Protein AF-B2AJI5-F1 (afdb_monomer)

Nearest PDB structures (foldseek):
  6m4g-assembly1_C  TM=3.909E-01  e=9.702E+00  Homo sapiens

Foldseek 3Di:
DVVCVVVVHDDDPVVVCVVCVVVVHDDDDDDPVCPVVVVVVVVVVVVVVVVVVVVVVVVVVD

Solvent-accessible surface area (backbone atoms only — not comparable to full-atom values): 3898 Å² total; per-residue (Å²): 108,67,69,38,60,77,67,72,45,91,71,62,64,74,59,52,54,54,54,32,52,77,69,77,44,81,90,82,88,73,62,76,94,46,48,69,56,51,53,51,50,52,56,50,52,57,51,51,54,54,49,54,57,48,54,59,51,57,71,70,78,115

Structure (mmCIF, N/CA/C/O backbone):
data_AF-B2AJI5-F1
#
_entry.id   AF-B2AJI5-F1
#
loop_
_atom_site.group_PDB
_atom_site.id
_atom_site.type_symbol
_atom_site.label_atom_id
_atom_site.label_alt_id
_atom_site.label_comp_id
_atom_site.label_asym_id
_atom_site.label_entity_id
_atom_site.label_seq_id
_atom_site.pdbx_PDB_ins_code
_atom_site.Cartn_x
_atom_site.Cartn_y
_atom_site.Cartn_z
_atom_site.occupancy
_atom_site.B_iso_or_equiv
_atom_site.auth_seq_id
_atom_site.auth_comp_id
_atom_site.auth_asym_id
_atom_site.auth_atom_id
_atom_site.pdbx_PDB_model_num
ATOM 1 N N . MET A 1 1 ? 1.226 19.997 -7.476 1.00 70.94 1 MET A N 1
ATOM 2 C CA . MET A 1 1 ? 0.176 19.132 -6.882 1.00 70.94 1 MET A CA 1
ATOM 3 C C . MET A 1 1 ? 0.778 18.129 -5.910 1.00 70.94 1 MET A C 1
ATOM 5 O O . MET A 1 1 ? 0.281 18.063 -4.796 1.00 70.94 1 MET A O 1
ATOM 9 N N . LEU A 1 2 ? 1.872 17.450 -6.281 1.00 71.56 2 LEU A N 1
ATOM 10 C CA . LEU A 1 2 ? 2.706 16.666 -5.354 1.00 71.56 2 LEU A CA 1
ATOM 11 C C . LEU A 1 2 ? 3.065 17.452 -4.088 1.00 71.56 2 LEU A C 1
ATOM 13 O O . LEU A 1 2 ? 2.769 16.989 -2.997 1.00 71.56 2 LEU A O 1
ATOM 17 N N . SER A 1 3 ? 3.470 18.719 -4.229 1.00 78.19 3 SER A N 1
ATOM 18 C CA . SER A 1 3 ? 3.722 19.579 -3.064 1.00 78.19 3 SER A CA 1
ATOM 19 C C . SER A 1 3 ? 2.523 19.755 -2.119 1.00 78.19 3 SER A C 1
ATOM 21 O O . SER A 1 3 ? 2.717 20.036 -0.947 1.00 78.19 3 SER A O 1
ATOM 23 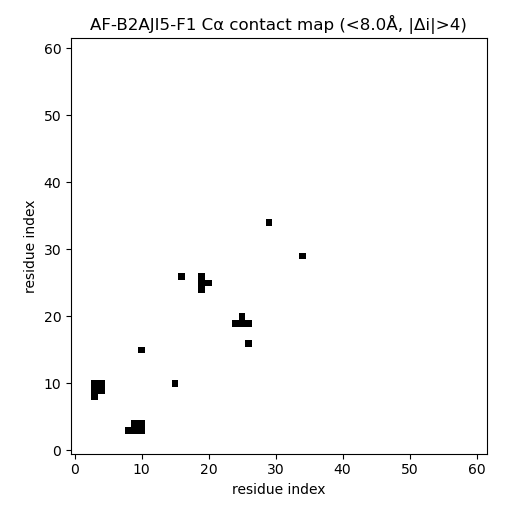N N . LYS A 1 4 ? 1.266 19.609 -2.565 1.00 81.75 4 LYS A N 1
ATOM 24 C CA . LYS A 1 4 ? 0.109 19.639 -1.649 1.00 81.75 4 LYS A CA 1
ATOM 25 C C . LYS A 1 4 ? -0.013 18.328 -0.870 1.00 81.75 4 LYS A C 1
ATOM 27 O O . LYS A 1 4 ? -0.275 18.392 0.325 1.00 81.75 4 LYS A O 1
ATOM 32 N N . LEU A 1 5 ? 0.203 17.192 -1.540 1.00 74.50 5 LEU A N 1
ATOM 33 C CA . LEU A 1 5 ? 0.232 15.860 -0.922 1.00 74.50 5 LEU A CA 1
ATOM 34 C C . LEU A 1 5 ? 1.360 15.765 0.114 1.00 74.50 5 LEU A C 1
ATOM 36 O O . LEU A 1 5 ? 1.115 15.371 1.247 1.00 74.50 5 LEU A O 1
ATOM 40 N N . GLU A 1 6 ? 2.564 16.203 -0.252 1.00 81.44 6 GLU A N 1
ATOM 41 C CA . GLU A 1 6 ? 3.752 16.199 0.613 1.00 81.44 6 GLU A CA 1
ATOM 42 C C . GLU A 1 6 ? 3.575 17.089 1.851 1.00 81.44 6 GLU A C 1
ATOM 44 O O . GLU A 1 6 ? 4.012 16.734 2.939 1.00 81.44 6 GLU A O 1
ATOM 49 N N . ASN A 1 7 ? 2.883 18.224 1.702 1.00 87.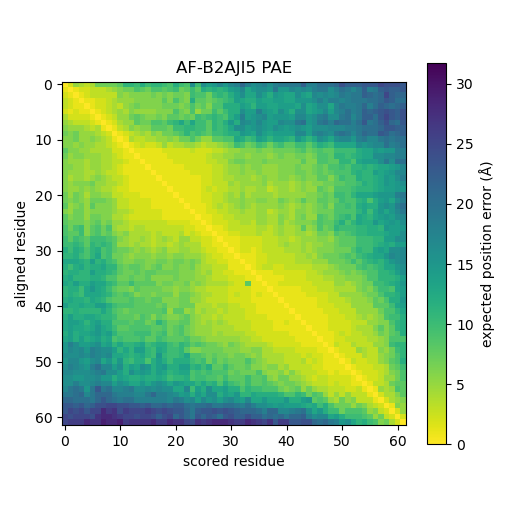81 7 ASN A N 1
ATOM 50 C CA . ASN A 1 7 ? 2.629 19.172 2.791 1.00 87.81 7 ASN A CA 1
ATOM 51 C C . ASN A 1 7 ? 1.329 18.889 3.569 1.00 87.81 7 ASN A C 1
ATOM 53 O O . ASN A 1 7 ? 0.845 19.766 4.286 1.00 87.81 7 ASN A O 1
ATOM 57 N N . GLY A 1 8 ? 0.711 17.715 3.389 1.00 79.81 8 GLY A N 1
ATOM 58 C CA . GLY A 1 8 ? -0.488 17.308 4.132 1.00 79.81 8 GLY A CA 1
ATOM 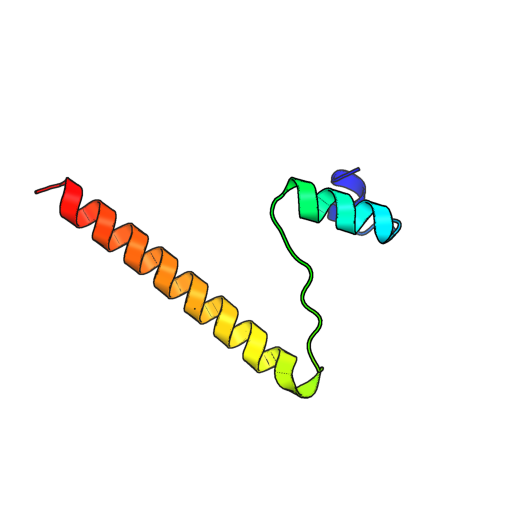59 C C . GLY A 1 8 ? -1.738 18.154 3.862 1.00 79.81 8 GLY A C 1
ATOM 60 O O . GLY A 1 8 ? -2.690 18.124 4.641 1.00 79.81 8 GLY A O 1
ATOM 61 N N . LYS A 1 9 ? -1.766 18.929 2.770 1.00 85.06 9 LYS A N 1
ATOM 62 C CA . LYS A 1 9 ? -2.962 19.684 2.375 1.00 85.06 9 LYS A CA 1
ATOM 63 C C . LYS A 1 9 ? -3.975 18.724 1.760 1.00 85.06 9 LYS A C 1
ATOM 65 O O . LYS A 1 9 ? -3.603 17.847 0.988 1.00 85.06 9 LYS A O 1
ATOM 70 N N . GLY A 1 10 ? -5.259 18.922 2.061 1.00 82.38 10 GLY A N 1
ATOM 71 C CA . GLY A 1 10 ? -6.336 18.091 1.521 1.00 82.38 10 GLY A CA 1
ATOM 72 C C . GLY A 1 10 ? -6.333 18.060 -0.010 1.00 82.38 10 GLY A C 1
ATOM 73 O O . GLY A 1 10 ? -6.206 19.096 -0.671 1.00 82.38 10 GLY A O 1
ATOM 74 N N . VAL A 1 11 ? -6.477 16.863 -0.574 1.00 83.81 11 VAL A N 1
ATOM 75 C CA . VAL A 1 11 ? -6.517 16.624 -2.021 1.00 83.81 11 VAL A CA 1
ATOM 76 C C . VAL A 1 11 ? -7.660 15.670 -2.320 1.00 83.81 11 VAL A C 1
ATOM 78 O O . VAL A 1 11 ? -7.944 14.761 -1.546 1.00 83.81 11 VAL A O 1
ATOM 81 N N . ASN A 1 12 ? -8.342 15.894 -3.439 1.00 89.56 12 ASN A N 1
ATOM 82 C CA . ASN A 1 12 ? -9.439 15.032 -3.862 1.00 89.56 12 ASN A CA 1
ATOM 83 C C . ASN A 1 12 ? -8.918 13.602 -4.115 1.00 89.56 12 ASN A C 1
ATOM 85 O O . ASN A 1 12 ? -7.916 13.427 -4.811 1.00 89.56 12 ASN A O 1
ATOM 89 N N . LEU A 1 13 ? -9.625 12.595 -3.589 1.00 87.69 13 LEU A N 1
ATOM 90 C CA . LEU A 1 13 ? -9.257 11.182 -3.705 1.00 87.69 13 LEU A CA 1
ATOM 91 C C . LEU A 1 13 ? -9.042 10.736 -5.160 1.00 87.69 13 LEU A C 1
ATOM 93 O O . LEU A 1 13 ? -8.055 10.069 -5.447 1.00 87.69 13 LEU A O 1
ATOM 97 N N . ALA A 1 14 ? -9.897 11.152 -6.097 1.00 90.19 14 ALA A N 1
ATOM 98 C CA . ALA A 1 14 ? -9.756 10.800 -7.513 1.00 90.19 14 ALA A CA 1
ATOM 99 C C . ALA A 1 14 ? -8.445 11.332 -8.116 1.00 90.19 14 ALA A C 1
ATOM 101 O O . ALA A 1 14 ? -7.823 10.677 -8.952 1.00 90.19 14 ALA A O 1
ATOM 102 N N . HIS A 1 15 ? -7.995 12.506 -7.664 1.00 89.25 15 HIS A N 1
ATOM 103 C CA . HIS A 1 15 ? -6.706 13.053 -8.080 1.00 89.25 15 HIS A CA 1
ATOM 104 C C . HIS A 1 15 ? -5.538 12.282 -7.460 1.00 89.25 15 HIS A C 1
ATOM 106 O O . HIS A 1 15 ? -4.556 12.034 -8.154 1.00 89.25 15 HIS A O 1
ATOM 112 N N . ALA A 1 16 ? -5.641 11.878 -6.191 1.00 87.31 16 ALA A N 1
ATOM 113 C CA . ALA A 1 16 ? -4.617 11.062 -5.541 1.00 87.31 16 ALA A CA 1
ATOM 114 C C . ALA A 1 16 ? -4.460 9.697 -6.234 1.00 87.31 16 ALA A C 1
ATOM 116 O O . ALA A 1 16 ? -3.342 9.308 -6.558 1.00 87.31 16 ALA A O 1
ATOM 117 N N . LEU A 1 17 ? -5.572 9.027 -6.559 1.00 89.69 17 LEU A N 1
ATOM 118 C CA . LEU A 1 17 ? -5.562 7.748 -7.276 1.00 89.69 17 LEU A CA 1
ATOM 119 C C . LEU A 1 17 ? -4.907 7.861 -8.659 1.00 89.69 17 LEU A C 1
ATOM 121 O O . LEU A 1 17 ? -4.111 7.005 -9.027 1.00 89.69 17 LEU A O 1
ATOM 125 N N . ARG A 1 18 ? -5.166 8.946 -9.402 1.00 90.19 18 ARG A N 1
ATOM 126 C CA . ARG A 1 18 ? -4.514 9.185 -10.702 1.00 90.19 18 ARG A CA 1
ATOM 127 C C . ARG A 1 18 ? -2.999 9.378 -10.578 1.00 90.19 18 ARG A C 1
ATOM 129 O O . ARG A 1 18 ? -2.256 8.944 -11.449 1.00 90.19 18 ARG A O 1
ATOM 136 N N . VAL A 1 19 ? -2.536 10.045 -9.519 1.00 88.75 19 VAL A N 1
ATOM 137 C CA . VAL A 1 19 ? -1.093 10.187 -9.258 1.00 88.75 19 VAL A CA 1
ATOM 138 C C . VAL A 1 19 ? -0.469 8.837 -8.919 1.00 88.75 19 VAL A C 1
ATOM 140 O O . VAL A 1 19 ? 0.602 8.538 -9.431 1.00 88.75 19 VAL A O 1
ATOM 143 N N . MET A 1 20 ? -1.132 8.026 -8.091 1.00 90.88 20 MET A N 1
ATOM 144 C CA . MET A 1 20 ? -0.657 6.681 -7.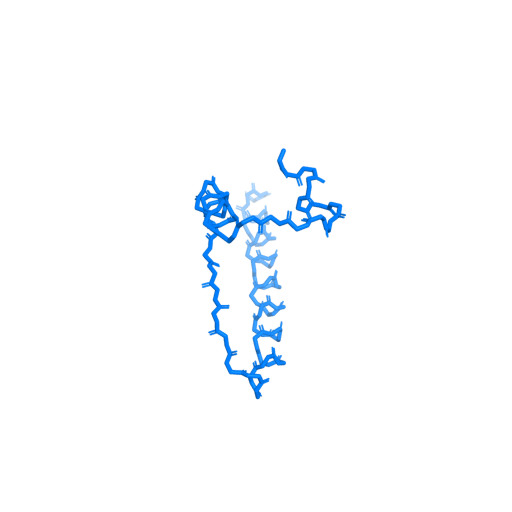756 1.00 90.88 20 MET A CA 1
ATOM 145 C C . MET A 1 20 ? -0.513 5.807 -9.003 1.00 90.88 20 MET A C 1
ATOM 147 O O . MET A 1 20 ? 0.536 5.201 -9.187 1.00 90.88 20 MET A O 1
ATOM 151 N N . ASP A 1 21 ? -1.508 5.830 -9.890 1.00 92.19 21 ASP A N 1
ATOM 152 C CA . ASP A 1 21 ? -1.479 5.104 -11.163 1.00 92.19 21 ASP A CA 1
ATOM 153 C C . ASP A 1 21 ? -0.285 5.526 -12.040 1.00 92.19 21 ASP A C 1
ATOM 155 O O . ASP A 1 21 ? 0.494 4.688 -12.489 1.00 92.19 21 ASP A O 1
ATOM 159 N N . GLY A 1 22 ? -0.038 6.835 -12.173 1.00 92.50 22 GLY A N 1
ATOM 160 C CA . GLY A 1 22 ? 1.133 7.357 -12.892 1.00 92.50 22 GLY A CA 1
ATOM 161 C C . GLY A 1 22 ? 2.490 6.990 -12.270 1.00 92.50 22 GLY A C 1
ATOM 162 O O . GLY A 1 22 ? 3.511 7.069 -12.948 1.00 92.50 22 GLY A O 1
ATOM 163 N N . LEU A 1 23 ? 2.512 6.583 -10.998 1.00 90.88 23 LEU A N 1
ATOM 164 C CA . LEU A 1 23 ? 3.698 6.094 -10.288 1.00 90.88 23 LEU A CA 1
ATOM 165 C C . LEU A 1 23 ? 3.781 4.558 -10.257 1.00 90.88 23 LEU A C 1
ATOM 167 O O . LEU A 1 23 ? 4.704 4.017 -9.650 1.00 90.88 23 LEU A O 1
ATOM 171 N N . GLY A 1 24 ? 2.825 3.849 -10.866 1.00 91.75 24 GLY A N 1
ATOM 172 C CA . GLY A 1 24 ? 2.728 2.390 -10.785 1.00 91.75 24 GLY A CA 1
ATOM 173 C C . GLY A 1 24 ? 2.383 1.877 -9.382 1.00 91.75 24 GLY A C 1
ATOM 174 O O . GLY A 1 24 ? 2.704 0.740 -9.040 1.00 91.75 24 GLY A O 1
ATOM 175 N N . LEU A 1 25 ? 1.763 2.713 -8.546 1.00 89.94 25 LEU A N 1
ATOM 176 C CA . LEU A 1 25 ? 1.356 2.378 -7.185 1.00 89.94 25 LEU A CA 1
ATOM 177 C C . LEU A 1 25 ? -0.127 2.004 -7.149 1.00 89.94 25 LEU A C 1
ATOM 179 O O . LEU A 1 25 ? -0.964 2.647 -7.778 1.00 89.94 25 LEU A O 1
AT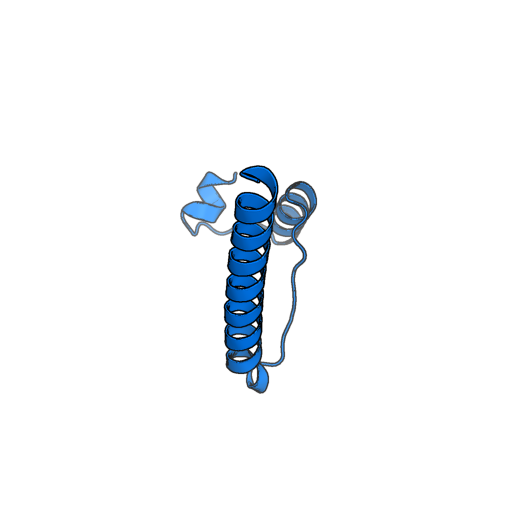OM 183 N N . THR A 1 26 ? -0.469 1.007 -6.335 1.00 89.62 26 THR A N 1
ATOM 184 C CA . THR A 1 26 ? -1.857 0.595 -6.091 1.00 89.62 26 THR A CA 1
ATOM 185 C C . THR A 1 26 ? -2.246 0.831 -4.636 1.00 89.62 26 THR A C 1
ATOM 187 O O . THR A 1 26 ? -1.415 0.715 -3.734 1.00 89.62 26 THR A O 1
ATOM 190 N N . MET A 1 27 ? -3.507 1.194 -4.391 1.00 87.00 27 MET A N 1
ATOM 191 C CA . MET A 1 27 ? -4.014 1.410 -3.035 1.00 87.00 27 MET A CA 1
ATOM 192 C C . MET A 1 27 ? -4.543 0.095 -2.465 1.00 87.00 27 MET A C 1
ATOM 194 O O . MET A 1 27 ? -5.456 -0.506 -3.028 1.00 87.00 27 MET A O 1
ATOM 198 N N . LEU A 1 28 ? -4.001 -0.327 -1.322 1.00 87.94 28 LEU A N 1
ATOM 199 C CA . LEU A 1 28 ? -4.460 -1.513 -0.603 1.00 87.94 28 LEU A CA 1
ATOM 200 C C . LEU A 1 28 ? -5.303 -1.108 0.610 1.00 87.94 28 LEU A C 1
ATOM 202 O O . LEU A 1 28 ? -4.858 -0.333 1.455 1.00 87.94 28 LEU A O 1
ATOM 206 N N . VAL A 1 29 ? -6.508 -1.667 0.718 1.00 89.38 29 VAL A N 1
ATOM 207 C CA . VAL A 1 29 ? -7.355 -1.542 1.911 1.00 89.38 29 VAL A CA 1
ATOM 208 C C . VAL A 1 29 ? -7.192 -2.799 2.754 1.00 89.38 29 VAL A C 1
ATOM 210 O O . VAL A 1 29 ? -7.355 -3.907 2.247 1.00 89.38 29 VAL A O 1
ATOM 213 N N . VAL A 1 30 ? -6.897 -2.635 4.046 1.00 89.06 30 VAL A N 1
ATOM 214 C CA . VAL A 1 30 ? -6.744 -3.755 4.983 1.00 89.06 30 VAL A CA 1
ATOM 215 C C . VAL A 1 30 ? -7.654 -3.611 6.203 1.00 89.06 30 VAL A C 1
ATOM 217 O O . VAL A 1 30 ? -7.836 -2.500 6.711 1.00 89.06 30 VAL A O 1
ATOM 220 N N . PRO A 1 31 ? -8.213 -4.720 6.722 1.00 93.94 31 PRO A N 1
ATOM 221 C CA . PRO A 1 31 ? -8.857 -4.722 8.028 1.00 93.94 31 PRO A CA 1
ATOM 222 C C . PRO A 1 31 ? -7.887 -4.243 9.110 1.00 93.94 31 PRO A C 1
ATOM 224 O O . PRO A 1 31 ? -6.734 -4.673 9.147 1.00 93.94 31 PRO A O 1
ATOM 227 N N . ARG A 1 32 ? -8.357 -3.396 10.035 1.00 91.25 32 ARG A N 1
ATOM 228 C CA . ARG A 1 32 ? -7.507 -2.826 11.101 1.00 91.25 32 ARG A CA 1
ATOM 229 C C . ARG A 1 32 ? -6.791 -3.887 11.933 1.00 91.25 32 ARG A C 1
ATOM 231 O O . ARG A 1 32 ? -5.635 -3.693 12.286 1.00 91.25 32 ARG A O 1
ATOM 238 N N . ALA A 1 33 ? -7.452 -5.017 12.189 1.00 94.94 33 ALA A N 1
ATOM 239 C CA . ALA A 1 33 ? -6.871 -6.145 12.916 1.00 94.94 33 ALA A CA 1
ATOM 240 C C . ALA A 1 33 ? -5.595 -6.703 12.254 1.00 94.94 33 ALA A C 1
ATOM 242 O O . ALA A 1 33 ? -4.791 -7.343 12.920 1.00 94.94 33 ALA A O 1
ATOM 243 N N . HIS A 1 34 ? -5.397 -6.455 10.957 1.00 93.12 34 HIS A N 1
ATOM 244 C CA . HIS A 1 34 ? -4.273 -6.966 10.176 1.00 93.12 34 HIS A CA 1
ATOM 245 C C . HIS A 1 34 ? -3.246 -5.881 9.813 1.00 93.12 34 HIS A C 1
ATOM 247 O O . HIS A 1 34 ? -2.302 -6.171 9.083 1.00 93.12 34 HIS A O 1
ATOM 253 N N . ALA A 1 35 ? -3.390 -4.645 10.308 1.00 90.44 35 ALA A N 1
ATOM 254 C CA . ALA A 1 35 ? -2.475 -3.549 9.972 1.00 90.44 35 ALA A CA 1
ATOM 255 C C . ALA A 1 35 ? -1.016 -3.880 10.337 1.00 90.44 35 ALA A C 1
ATOM 257 O O . ALA A 1 35 ? -0.125 -3.756 9.501 1.00 90.44 35 ALA A O 1
ATOM 258 N N . ALA A 1 36 ? -0.790 -4.418 11.540 1.00 91.44 36 ALA A N 1
ATOM 259 C CA . ALA A 1 36 ? 0.542 -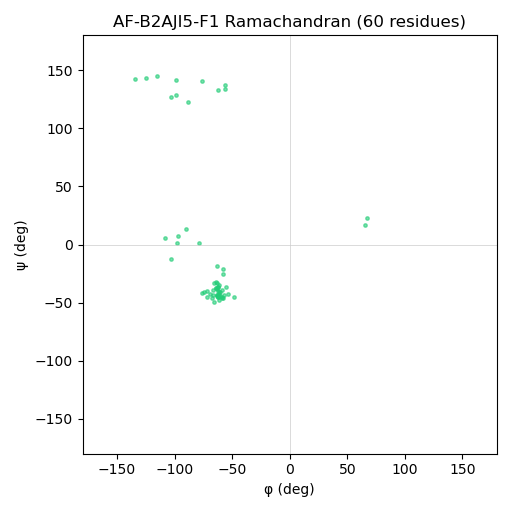4.829 11.984 1.00 91.44 36 ALA A CA 1
ATOM 260 C C . ALA A 1 36 ? 1.142 -5.949 11.112 1.00 91.44 36 ALA A C 1
ATOM 262 O O . ALA A 1 36 ? 2.339 -5.950 10.835 1.00 91.44 36 ALA A O 1
ATOM 263 N N . LEU A 1 37 ? 0.312 -6.885 10.636 1.00 91.69 37 LEU A N 1
ATOM 264 C CA . LEU A 1 37 ? 0.757 -7.954 9.736 1.00 91.69 37 LEU A CA 1
ATOM 265 C C . LEU A 1 37 ? 1.186 -7.395 8.374 1.00 91.69 37 LEU A C 1
ATOM 267 O O . LEU A 1 37 ? 2.188 -7.843 7.821 1.00 91.69 37 LEU A O 1
ATOM 271 N N . LEU A 1 38 ? 0.468 -6.395 7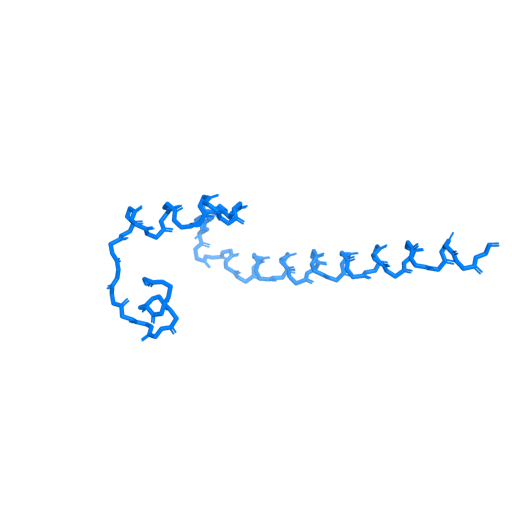.850 1.00 91.00 38 LEU A N 1
ATOM 272 C CA . LEU A 1 38 ? 0.844 -5.721 6.606 1.00 91.00 38 LEU A CA 1
ATOM 273 C C . LEU A 1 38 ? 2.199 -5.015 6.743 1.00 91.00 38 LEU A C 1
ATOM 275 O O . LEU A 1 38 ? 3.047 -5.148 5.862 1.00 91.00 38 LEU A O 1
ATOM 279 N N . GLU A 1 39 ? 2.422 -4.300 7.846 1.00 89.25 39 GLU A N 1
ATOM 280 C CA . GLU A 1 39 ? 3.697 -3.623 8.110 1.00 89.25 39 GLU A CA 1
ATOM 281 C C . GLU A 1 39 ? 4.862 -4.618 8.187 1.00 89.25 39 GLU A C 1
ATOM 283 O O . GLU A 1 39 ? 5.911 -4.406 7.574 1.00 89.25 39 GLU A O 1
ATOM 288 N N . GLN A 1 40 ? 4.662 -5.743 8.879 1.00 93.00 40 GLN A N 1
ATOM 289 C CA . GLN A 1 40 ? 5.653 -6.816 8.961 1.0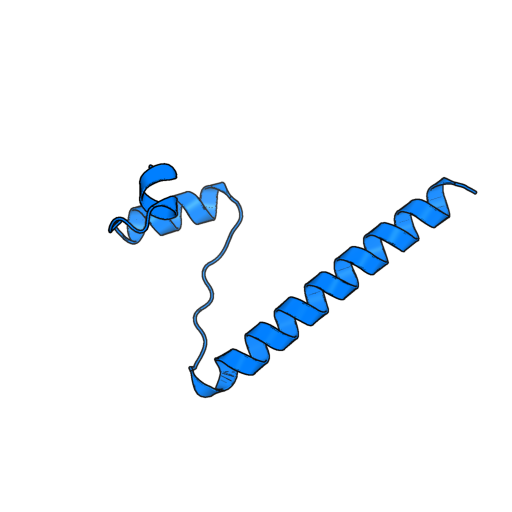0 93.00 40 GLN A CA 1
ATOM 290 C C . GLN A 1 40 ? 5.945 -7.433 7.588 1.00 93.00 40 GLN A C 1
ATOM 292 O O . GLN A 1 40 ? 7.112 -7.616 7.235 1.00 93.00 40 GLN A O 1
ATOM 297 N N . ALA A 1 41 ? 4.908 -7.710 6.793 1.00 89.12 41 ALA A N 1
ATOM 298 C CA . ALA A 1 41 ? 5.054 -8.259 5.448 1.00 89.12 41 ALA A CA 1
ATOM 299 C C . ALA A 1 41 ? 5.802 -7.293 4.515 1.00 89.12 41 ALA A C 1
ATOM 301 O O . ALA A 1 41 ? 6.717 -7.710 3.804 1.00 89.12 41 ALA A O 1
ATOM 302 N N . ALA A 1 42 ? 5.480 -5.997 4.562 1.00 89.69 42 ALA A N 1
ATOM 303 C CA . ALA A 1 42 ? 6.169 -4.969 3.788 1.00 89.69 42 ALA A CA 1
ATOM 304 C C . ALA A 1 42 ? 7.648 -4.842 4.193 1.00 89.69 42 ALA A C 1
ATOM 306 O O . ALA A 1 42 ? 8.531 -4.809 3.333 1.00 89.69 42 ALA A O 1
ATOM 307 N N . ALA A 1 43 ? 7.944 -4.841 5.498 1.00 92.88 43 ALA A N 1
ATOM 308 C CA . ALA A 1 43 ? 9.316 -4.809 6.001 1.00 92.88 43 ALA A CA 1
ATOM 309 C C . ALA A 1 43 ? 10.115 -6.055 5.584 1.00 92.88 43 ALA A C 1
ATOM 311 O O . ALA A 1 43 ? 11.297 -5.952 5.248 1.00 92.88 43 ALA A O 1
ATOM 312 N N . HIS A 1 44 ? 9.479 -7.228 5.584 1.00 92.94 44 HIS A N 1
ATOM 313 C CA . HIS A 1 44 ? 10.087 -8.469 5.118 1.00 92.94 44 HIS A CA 1
ATOM 314 C C . HIS A 1 44 ? 10.385 -8.425 3.612 1.00 92.94 44 HIS A C 1
ATOM 316 O O . HIS A 1 44 ? 11.521 -8.677 3.211 1.00 92.94 44 HIS A O 1
ATOM 322 N N . ALA A 1 45 ? 9.412 -8.027 2.787 1.00 89.94 45 ALA A N 1
ATOM 323 C CA . ALA A 1 45 ? 9.590 -7.891 1.341 1.00 89.94 45 ALA A CA 1
ATOM 324 C C . ALA A 1 45 ? 10.737 -6.925 0.991 1.00 89.94 45 ALA A C 1
ATOM 326 O O . ALA A 1 45 ? 11.596 -7.253 0.174 1.00 89.94 45 ALA A O 1
ATOM 327 N N . ALA A 1 46 ? 10.831 -5.783 1.682 1.00 91.06 46 ALA A N 1
ATOM 328 C CA . ALA A 1 46 ? 11.917 -4.822 1.486 1.00 91.06 46 ALA A CA 1
ATOM 329 C C . ALA A 1 46 ? 13.304 -5.381 1.856 1.00 91.06 46 ALA A C 1
ATOM 331 O O . ALA A 1 46 ? 14.309 -4.999 1.254 1.00 91.06 46 ALA A O 1
ATOM 332 N N . LYS A 1 47 ? 13.396 -6.277 2.851 1.00 91.38 47 LYS A N 1
ATOM 333 C CA . LYS A 1 47 ? 14.654 -6.971 3.176 1.00 91.38 47 LYS A CA 1
ATOM 334 C C . LYS A 1 47 ? 15.040 -7.962 2.081 1.00 91.38 47 LYS A C 1
ATOM 336 O O . LYS A 1 47 ? 16.209 -8.010 1.709 1.00 91.38 47 LYS A O 1
ATOM 341 N N . MET A 1 48 ? 14.075 -8.718 1.558 1.00 89.69 48 MET A N 1
ATOM 342 C CA . MET A 1 48 ? 14.329 -9.678 0.483 1.00 89.69 48 MET A CA 1
ATOM 343 C C . MET A 1 48 ? 14.804 -8.991 -0.798 1.00 89.69 48 MET A C 1
ATOM 345 O O . MET A 1 48 ? 15.782 -9.437 -1.386 1.00 89.69 48 MET A O 1
ATOM 349 N N . ASP A 1 49 ? 14.185 -7.873 -1.180 1.00 88.12 49 ASP A N 1
ATOM 350 C CA . ASP A 1 49 ? 14.589 -7.103 -2.362 1.00 88.12 49 ASP A CA 1
ATOM 351 C C . ASP A 1 49 ? 16.033 -6.579 -2.246 1.00 88.12 49 ASP A C 1
ATOM 353 O O . ASP A 1 49 ? 16.848 -6.726 -3.157 1.00 88.12 49 ASP A O 1
ATOM 357 N N . LYS A 1 50 ? 16.412 -6.074 -1.064 1.00 87.31 50 LYS A N 1
ATOM 358 C CA . LYS A 1 50 ? 17.796 -5.653 -0.781 1.00 87.31 50 LYS A CA 1
ATOM 359 C C . LYS A 1 50 ? 18.792 -6.806 -0.857 1.00 87.31 50 LYS A C 1
ATOM 361 O O . LYS A 1 50 ? 19.907 -6.604 -1.336 1.00 87.31 50 LYS A O 1
ATOM 366 N N . ASN A 1 51 ? 18.419 -7.985 -0.368 1.00 86.75 51 ASN A N 1
ATOM 367 C CA . ASN A 1 51 ? 19.274 -9.167 -0.441 1.00 86.75 51 ASN A CA 1
ATOM 368 C C . ASN A 1 51 ? 19.440 -9.631 -1.892 1.00 86.75 51 ASN A C 1
ATOM 370 O O . ASN A 1 51 ? 20.571 -9.793 -2.341 1.00 86.75 51 ASN A O 1
ATOM 374 N N . ALA A 1 52 ? 18.348 -9.706 -2.656 1.00 83.88 52 ALA A N 1
ATOM 375 C CA . ALA A 1 52 ? 18.388 -10.036 -4.078 1.00 83.88 52 ALA A CA 1
ATOM 376 C C . ALA A 1 52 ? 19.245 -9.038 -4.880 1.00 83.88 52 ALA A C 1
ATOM 378 O O . ALA A 1 52 ? 20.015 -9.428 -5.757 1.00 83.88 52 ALA A O 1
ATOM 379 N N . ALA A 1 53 ? 19.173 -7.742 -4.558 1.00 84.06 53 ALA A N 1
ATOM 380 C CA . ALA A 1 53 ? 20.020 -6.725 -5.176 1.00 84.06 53 ALA A CA 1
ATOM 381 C C . ALA A 1 53 ? 21.514 -6.895 -4.833 1.00 84.06 53 ALA A C 1
ATOM 383 O O . ALA A 1 53 ? 22.364 -6.585 -5.666 1.00 84.06 53 ALA A O 1
ATOM 384 N N . ARG A 1 54 ? 21.850 -7.381 -3.629 1.00 83.94 54 ARG A N 1
ATOM 385 C CA . ARG A 1 54 ? 23.237 -7.681 -3.226 1.00 83.94 54 ARG A CA 1
ATOM 386 C C . ARG A 1 54 ? 23.781 -8.914 -3.938 1.00 83.94 54 ARG A C 1
ATOM 388 O O . ARG A 1 54 ? 24.885 -8.850 -4.464 1.00 83.94 54 ARG A O 1
ATOM 395 N N . GLU A 1 55 ? 23.003 -9.989 -4.005 1.00 81.31 55 GLU A N 1
ATOM 396 C CA . GLU A 1 55 ? 23.384 -11.228 -4.698 1.00 81.31 55 GLU A CA 1
ATOM 397 C C . GLU A 1 55 ? 23.627 -10.986 -6.192 1.00 81.31 55 GLU A C 1
ATOM 399 O O . GLU A 1 55 ? 24.628 -11.440 -6.741 1.00 81.31 55 GLU A O 1
ATOM 404 N N . ARG A 1 56 ? 22.780 -10.173 -6.839 1.00 80.62 56 ARG A N 1
ATOM 405 C CA . ARG A 1 56 ? 22.985 -9.760 -8.238 1.00 80.62 56 ARG A CA 1
ATOM 406 C C . ARG A 1 56 ? 24.258 -8.947 -8.454 1.00 80.62 56 ARG A C 1
ATOM 408 O O . ARG A 1 56 ? 24.829 -9.032 -9.529 1.00 80.62 56 ARG A O 1
ATOM 415 N N . LYS A 1 57 ? 24.684 -8.138 -7.479 1.00 75.44 57 LYS A N 1
ATOM 416 C CA . LYS A 1 57 ? 25.946 -7.387 -7.579 1.00 75.44 57 LYS A CA 1
ATOM 417 C C . LYS A 1 57 ? 27.157 -8.297 -7.392 1.00 75.44 57 LYS A C 1
ATOM 419 O O . LYS A 1 57 ? 28.113 -8.160 -8.138 1.00 75.44 57 LYS A O 1
ATOM 424 N N . ALA A 1 58 ? 27.083 -9.239 -6.453 1.00 73.94 58 ALA A N 1
ATOM 425 C CA . ALA A 1 58 ? 28.166 -10.184 -6.193 1.00 73.94 58 ALA A CA 1
ATOM 426 C C . ALA A 1 58 ? 28.442 -11.110 -7.392 1.00 73.94 58 ALA A C 1
ATOM 428 O O . ALA A 1 58 ? 29.595 -11.370 -7.694 1.00 73.94 58 ALA A O 1
ATOM 429 N N . GLY A 1 59 ? 27.406 -11.548 -8.118 1.00 68.88 59 GLY A N 1
ATOM 430 C CA . GLY A 1 59 ? 27.568 -12.379 -9.321 1.00 68.88 59 GLY A CA 1
ATOM 431 C C . GLY A 1 59 ? 27.968 -11.631 -10.603 1.00 68.88 59 GLY A C 1
ATOM 432 O O . GLY A 1 59 ? 28.032 -12.253 -11.655 1.00 68.88 59 GLY A O 1
ATOM 433 N N . VAL A 1 60 ? 28.163 -10.307 -10.552 1.00 60.91 60 VAL A N 1
ATOM 434 C CA . VAL A 1 60 ? 28.640 -9.484 -11.687 1.00 60.91 60 VAL A CA 1
ATOM 435 C C . VAL A 1 60 ? 30.124 -9.116 -11.529 1.00 60.91 60 VAL A C 1
ATOM 437 O O . VAL A 1 60 ? 30.742 -8.647 -12.481 1.00 60.91 60 VAL A O 1
ATOM 440 N N . GLU A 1 61 ? 30.704 -9.333 -10.345 1.00 55.62 61 GLU A N 1
ATOM 441 C CA . GLU A 1 61 ? 32.122 -9.078 -10.042 1.00 55.62 61 GLU A CA 1
ATOM 442 C C . GLU A 1 61 ? 33.010 -10.339 -10.144 1.00 55.62 61 GLU A C 1
ATOM 444 O O . GLU A 1 61 ? 34.195 -10.266 -9.817 1.00 55.62 61 GLU A O 1
ATOM 449 N N . GLU A 1 62 ? 32.465 -11.467 -10.619 1.00 48.56 62 GLU A N 1
ATOM 450 C CA . GLU A 1 62 ? 33.175 -12.732 -10.904 1.00 48.56 62 GLU A CA 1
ATOM 451 C C . GLU A 1 62 ? 33.212 -13.010 -12.416 1.00 48.56 62 GLU A C 1
ATOM 453 O O . GLU A 1 62 ? 34.284 -13.424 -12.916 1.00 48.56 62 GLU A O 1
#

pLDDT: mean 85.28, std 9.12, range [48.56, 94.94]

Mean predict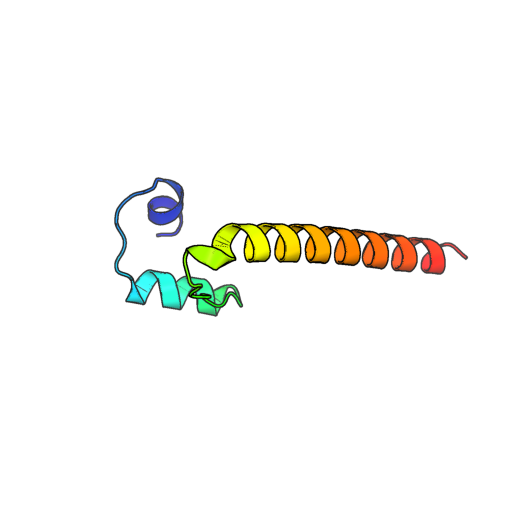ed aligned error: 8.54 Å

Organism: Cupriavidus taiwanensis (strain DSM 17343 / BCRC 17206 / CCUG 44338 / CIP 107171 / LMG 19424 / R1) (NCBI:txid977880)

Sequence (62 aa):
MLSKLENGKGVNLAHALRVMDGLGLTMLVVPRAHAALLEQAAAHAAKMDKNAARERKAGVEE

Radius of gyration: 17.11 Å; Cα contacts (8 Å, |Δi|>4): 12; chains: 1; bounding box: 43×32×26 Å

Secondary structure (DSSP, 8-state):
-HHHHHTT----HHHHHHHHHHTT--PPP--GGGHHHHHHHHHHHHHHHHHHHHHHHHTT--